Protein AF-A0AAP0G6P0-F1 (afdb_monomer_lite)

Foldseek 3Di:
DVLLVVLCVVPNCPFPCSQVSSVVSCLLQQVDAQQDKDWDWDDHPPGDIDIDIDGHHHRRDHDPDPDD

Organism: NCBI:txid2320716

Sequence (68 aa):
MEPSRMTLYRFSNTSNNSIWYELAYTEAKGRIRNKDRIWQIVFGSGFKCNSAVWMTLKTVKPVEEKNP

Structure (mmCIF, N/CA/C/O backbone):
data_AF-A0AAP0G6P0-F1
#
_entry.id   AF-A0AAP0G6P0-F1
#
loop_
_atom_site.group_PDB
_atom_site.id
_atom_site.type_symbol
_atom_site.label_atom_id
_atom_site.label_alt_id
_atom_site.label_comp_id
_atom_site.label_asym_id
_atom_site.label_entity_id
_atom_site.label_seq_id
_atom_site.pdbx_PDB_ins_code
_atom_site.Cartn_x
_atom_site.Cartn_y
_atom_site.Cartn_z
_atom_site.occupancy
_atom_site.B_iso_or_equiv
_atom_site.auth_seq_id
_atom_site.auth_comp_id
_atom_site.auth_asym_id
_atom_site.auth_atom_id
_atom_site.pdbx_PDB_model_num
ATOM 1 N N . MET A 1 1 ? -4.885 -10.127 -2.045 1.00 76.50 1 MET A N 1
ATOM 2 C CA . MET A 1 1 ? -4.588 -10.091 -3.497 1.00 76.50 1 MET A CA 1
ATOM 3 C C . MET A 1 1 ? -5.711 -9.476 -4.332 1.00 76.50 1 MET A C 1
ATOM 5 O O . MET A 1 1 ? -5.448 -8.998 -5.424 1.00 76.50 1 MET A O 1
ATOM 9 N N . GLU A 1 2 ? -6.953 -9.466 -3.844 1.00 93.56 2 GLU A N 1
ATOM 10 C CA . GLU A 1 2 ? -8.087 -8.907 -4.586 1.00 93.56 2 GLU A CA 1
ATOM 11 C C . GLU A 1 2 ? -7.988 -7.397 -4.928 1.00 93.56 2 GLU A C 1
ATOM 13 O O . GLU A 1 2 ? -8.332 -7.086 -6.066 1.00 93.56 2 GLU A O 1
ATOM 18 N N . PRO A 1 3 ? -7.422 -6.487 -4.097 1.00 93.00 3 PRO A N 1
ATOM 19 C CA . PRO A 1 3 ? -7.263 -5.078 -4.481 1.00 93.00 3 PRO A CA 1
ATOM 20 C C . PRO A 1 3 ? -6.480 -4.892 -5.784 1.00 93.00 3 PRO A C 1
ATOM 22 O O . PRO A 1 3 ? -6.984 -4.257 -6.700 1.00 93.00 3 PRO A O 1
ATOM 25 N N . SER A 1 4 ? -5.318 -5.540 -5.908 1.00 92.38 4 SER A N 1
ATOM 26 C CA . SER A 1 4 ? -4.470 -5.462 -7.105 1.00 92.38 4 SER A CA 1
ATOM 27 C C . SER A 1 4 ? -5.155 -6.006 -8.362 1.00 92.38 4 SER A C 1
ATOM 29 O O . SER A 1 4 ? -5.071 -5.418 -9.435 1.00 92.38 4 SER A O 1
ATOM 31 N N . ARG A 1 5 ? -5.913 -7.106 -8.243 1.00 94.06 5 ARG A N 1
ATOM 32 C CA . ARG 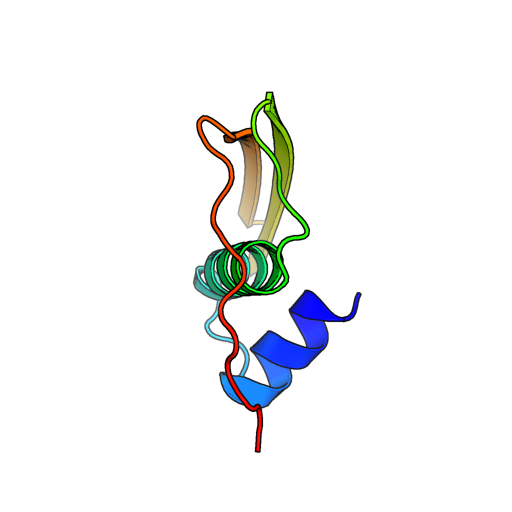A 1 5 ? -6.660 -7.664 -9.385 1.00 94.06 5 ARG A CA 1
ATOM 33 C C . ARG A 1 5 ? -7.799 -6.750 -9.821 1.00 94.06 5 ARG A C 1
ATOM 35 O O . ARG A 1 5 ? -8.009 -6.588 -11.017 1.00 94.06 5 ARG A O 1
ATOM 42 N N . MET A 1 6 ? -8.528 -6.170 -8.870 1.00 93.88 6 MET A N 1
ATOM 43 C CA . MET A 1 6 ? -9.678 -5.317 -9.168 1.00 93.88 6 MET A CA 1
ATOM 44 C C . MET A 1 6 ? -9.258 -3.977 -9.760 1.00 93.88 6 MET A C 1
ATOM 46 O O . MET A 1 6 ? -9.878 -3.514 -10.715 1.00 93.88 6 MET A O 1
ATOM 50 N N . THR A 1 7 ? -8.190 -3.370 -9.242 1.00 93.88 7 THR A N 1
ATOM 51 C CA . THR A 1 7 ? -7.652 -2.124 -9.798 1.00 93.88 7 THR A CA 1
ATOM 52 C C . THR A 1 7 ? -7.032 -2.352 -11.169 1.00 93.88 7 THR A C 1
ATOM 54 O O . THR A 1 7 ? -7.297 -1.565 -12.073 1.00 93.88 7 THR A O 1
ATOM 57 N N . LEU A 1 8 ? -6.305 -3.458 -11.369 1.00 94.38 8 LEU A N 1
ATOM 58 C CA . LEU A 1 8 ? -5.772 -3.832 -12.679 1.00 94.38 8 LEU A CA 1
ATOM 59 C C . LEU A 1 8 ? -6.891 -4.121 -13.689 1.00 94.38 8 LEU A C 1
ATOM 61 O O . LEU A 1 8 ? -6.809 -3.683 -14.829 1.00 94.38 8 LEU A O 1
ATOM 65 N N . TYR A 1 9 ? -7.950 -4.821 -13.281 1.00 94.19 9 TYR A N 1
ATOM 66 C CA . TYR A 1 9 ? -9.105 -5.082 -14.142 1.00 94.19 9 TYR A CA 1
ATOM 67 C C . TYR A 1 9 ? -9.831 -3.788 -14.540 1.00 94.19 9 TYR A C 1
ATOM 69 O O . TYR A 1 9 ? -10.154 -3.604 -15.709 1.00 94.19 9 TYR A O 1
ATOM 77 N N . ARG A 1 10 ? -10.060 -2.873 -13.586 1.00 92.50 10 ARG A N 1
ATOM 78 C CA . ARG A 1 10 ? -10.828 -1.637 -13.820 1.00 92.50 10 ARG A CA 1
ATOM 79 C C . ARG A 1 10 ? -10.025 -0.554 -14.544 1.00 92.50 10 ARG A C 1
ATOM 81 O O . ARG A 1 10 ? -10.598 0.177 -15.344 1.00 92.50 10 ARG A O 1
ATOM 88 N N . PHE A 1 11 ? -8.728 -0.432 -14.261 1.00 92.75 11 PHE A N 1
ATOM 89 C CA . PHE A 1 11 ? -7.905 0.700 -14.711 1.00 92.75 11 PHE A CA 1
ATOM 90 C C . PHE A 1 11 ? -6.663 0.301 -15.513 1.00 92.75 11 PHE A C 1
ATOM 92 O O . PHE A 1 11 ? -5.932 1.180 -15.965 1.00 92.75 11 PHE A O 1
ATOM 99 N N . SER A 1 12 ? -6.419 -0.998 -15.723 1.00 95.19 12 SER A N 1
ATOM 100 C CA . SER A 1 12 ? -5.152 -1.503 -16.266 1.00 95.19 12 SER A CA 1
ATOM 101 C C . SER A 1 12 ? -3.937 -1.079 -15.429 1.00 95.19 12 SER A C 1
ATOM 103 O O . SER A 1 12 ? -4.046 -0.538 -14.327 1.00 95.19 12 SER A O 1
ATOM 105 N N . ASN A 1 13 ? -2.739 -1.415 -15.909 1.00 92.62 13 ASN A N 1
ATOM 106 C CA . ASN A 1 13 ? -1.507 -1.013 -15.251 1.00 92.62 13 ASN A CA 1
ATOM 107 C C . ASN A 1 13 ? -1.251 0.473 -15.533 1.00 92.62 13 ASN A C 1
ATOM 109 O O . ASN A 1 13 ? -0.778 0.838 -16.608 1.00 92.62 13 ASN A O 1
ATOM 113 N N . THR A 1 14 ? -1.524 1.325 -14.545 1.00 93.88 14 THR A N 1
ATOM 114 C CA . THR A 1 14 ? -1.269 2.776 -14.616 1.00 93.88 14 THR A CA 1
ATOM 115 C C . THR A 1 14 ? 0.147 3.131 -14.148 1.00 93.88 14 THR A C 1
ATOM 117 O O . THR A 1 14 ? 0.409 4.228 -13.648 1.00 93.88 14 THR A O 1
ATOM 120 N N . SER A 1 15 ? 1.086 2.189 -14.305 1.00 91.25 15 SER A N 1
ATOM 121 C CA . SER A 1 15 ? 2.461 2.279 -13.821 1.00 91.25 15 SER A CA 1
ATOM 122 C C . SER A 1 15 ? 2.473 2.569 -12.312 1.00 91.25 15 SER A C 1
ATOM 124 O O . SER A 1 15 ? 1.708 1.966 -11.554 1.00 91.25 15 SER A O 1
ATOM 126 N N . ASN A 1 16 ? 3.313 3.501 -11.866 1.00 87.69 16 ASN A N 1
ATOM 127 C CA . ASN A 1 16 ? 3.509 3.849 -10.460 1.00 87.69 16 ASN A CA 1
ATOM 128 C C . ASN A 1 16 ? 2.224 4.291 -9.728 1.00 87.69 16 ASN A C 1
ATOM 130 O O . ASN A 1 16 ? 2.151 4.176 -8.508 1.00 87.69 16 ASN A O 1
ATOM 134 N N . ASN A 1 17 ? 1.193 4.760 -10.439 1.00 91.44 17 ASN A N 1
ATOM 135 C CA . ASN A 1 17 ? -0.053 5.196 -9.803 1.00 91.44 17 ASN A CA 1
ATOM 136 C C . ASN A 1 17 ? -0.933 4.028 -9.328 1.00 91.44 17 ASN A C 1
ATOM 138 O O . ASN A 1 17 ? -1.820 4.235 -8.500 1.00 91.44 17 ASN A O 1
ATOM 142 N N . SER A 1 18 ? -0.664 2.799 -9.782 1.00 93.12 18 SER A N 1
ATOM 143 C CA . SER A 1 18 ? -1.459 1.610 -9.442 1.00 93.12 18 SER A CA 1
ATOM 144 C C . SER A 1 18 ? -1.549 1.374 -7.929 1.00 93.12 18 SER A C 1
ATOM 146 O O . SER A 1 18 ? -2.607 1.002 -7.428 1.00 93.12 18 SER A O 1
ATOM 148 N N . ILE A 1 19 ? -0.488 1.685 -7.174 1.00 94.44 19 ILE A N 1
ATOM 149 C CA . ILE A 1 19 ? -0.458 1.503 -5.715 1.00 94.44 19 ILE A CA 1
ATOM 150 C C . ILE A 1 19 ? -1.434 2.425 -4.965 1.00 94.44 19 ILE A C 1
ATOM 152 O O . ILE A 1 19 ? -1.962 2.056 -3.914 1.00 94.44 19 ILE A O 1
ATOM 156 N N . TRP A 1 20 ? -1.720 3.607 -5.513 1.00 95.00 20 TRP A N 1
ATOM 157 C CA . TRP A 1 20 ? -2.695 4.536 -4.941 1.00 95.00 20 TRP A CA 1
ATOM 158 C C . TRP A 1 20 ? -4.123 4.082 -5.215 1.00 95.00 20 TRP A C 1
ATOM 160 O O . TRP A 1 20 ? -4.968 4.168 -4.328 1.00 95.00 20 TRP A O 1
ATOM 170 N N . TYR A 1 21 ? -4.382 3.523 -6.400 1.00 95.19 21 TYR A N 1
ATOM 171 C CA . TYR A 1 21 ? -5.668 2.894 -6.689 1.00 95.19 21 TYR A CA 1
ATOM 172 C C . TYR A 1 21 ? -5.912 1.672 -5.798 1.00 95.19 21 TYR A C 1
ATOM 174 O O . TYR A 1 21 ? -7.030 1.478 -5.328 1.00 95.19 21 TYR A O 1
ATOM 182 N N . GLU A 1 22 ? -4.882 0.870 -5.509 1.00 94.94 22 GLU A N 1
ATOM 183 C CA . GLU A 1 22 ? -4.991 -0.264 -4.577 1.00 94.94 22 GLU A CA 1
ATOM 184 C C . GLU A 1 22 ? -5.271 0.184 -3.139 1.00 94.94 22 GLU A C 1
ATOM 186 O O . GLU A 1 22 ? -6.090 -0.431 -2.444 1.00 94.94 22 GLU A O 1
ATOM 191 N N . LEU A 1 23 ? -4.637 1.276 -2.702 1.00 94.81 23 LEU A N 1
ATOM 192 C CA . LEU A 1 23 ? -4.917 1.889 -1.407 1.00 94.81 23 LEU A CA 1
ATOM 193 C C . LEU A 1 23 ? -6.364 2.391 -1.342 1.00 94.81 23 LEU A C 1
ATOM 195 O O . LEU A 1 23 ? -7.102 1.980 -0.448 1.00 94.81 23 LEU A O 1
ATOM 199 N N . ALA A 1 24 ? -6.793 3.182 -2.328 1.00 93.38 24 ALA A N 1
ATOM 200 C CA . ALA A 1 24 ? -8.151 3.720 -2.408 1.00 93.38 24 ALA A CA 1
ATOM 201 C C . ALA A 1 24 ? -9.209 2.607 -2.461 1.00 93.38 24 ALA A C 1
ATOM 203 O O . ALA A 1 24 ? -10.242 2.692 -1.802 1.00 93.38 24 ALA A O 1
ATOM 204 N N . TYR A 1 25 ? -8.937 1.520 -3.187 1.00 93.38 25 TYR A N 1
ATOM 205 C CA . TYR A 1 25 ? -9.800 0.341 -3.206 1.00 93.38 25 TYR A CA 1
ATOM 206 C C . TYR A 1 25 ? -9.937 -0.288 -1.812 1.00 93.38 25 TYR A C 1
ATOM 208 O O . TYR A 1 25 ? -11.032 -0.647 -1.372 1.00 93.38 25 TYR A O 1
ATOM 216 N N . THR A 1 26 ? -8.819 -0.416 -1.097 1.00 94.00 26 THR A N 1
ATOM 217 C CA . THR A 1 26 ? -8.781 -0.990 0.253 1.00 94.00 26 THR A CA 1
ATOM 218 C C . THR A 1 26 ? -9.520 -0.099 1.259 1.00 94.00 26 THR A C 1
ATOM 220 O O . THR A 1 26 ? -10.260 -0.615 2.103 1.00 94.00 26 THR A O 1
ATOM 223 N N . GLU A 1 27 ? -9.392 1.225 1.129 1.00 92.94 27 GLU A N 1
ATOM 224 C CA . GLU A 1 27 ? -10.156 2.208 1.905 1.00 92.94 27 GLU A CA 1
ATOM 225 C C . GLU A 1 27 ? -11.656 2.126 1.597 1.00 92.94 27 GLU A C 1
ATOM 227 O O . GLU A 1 27 ? -12.465 2.018 2.518 1.00 92.94 27 GLU A O 1
ATOM 232 N N . ALA A 1 28 ? -12.040 2.083 0.317 1.00 92.31 28 ALA A N 1
ATOM 233 C CA . ALA A 1 28 ? -13.436 2.008 -0.116 1.00 92.31 28 ALA A CA 1
ATOM 234 C C . ALA A 1 28 ? -14.136 0.722 0.350 1.00 92.31 28 ALA A C 1
ATOM 236 O O . ALA A 1 28 ? -15.326 0.743 0.658 1.00 92.31 28 ALA A O 1
ATOM 237 N N . LYS A 1 29 ? -13.400 -0.392 0.468 1.00 91.75 29 LYS A N 1
ATOM 238 C CA . LYS A 1 29 ? -13.900 -1.645 1.061 1.00 91.75 29 LYS A CA 1
ATOM 239 C C . LYS A 1 29 ? -13.945 -1.632 2.594 1.00 91.75 29 LYS A C 1
ATOM 241 O O . LYS A 1 29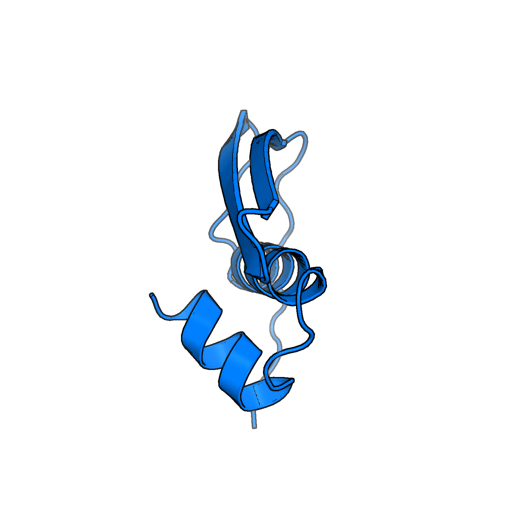 ? -14.284 -2.654 3.187 1.00 91.75 29 LYS A O 1
ATOM 246 N N . GLY A 1 30 ? -13.596 -0.520 3.243 1.00 92.38 30 GLY A N 1
ATOM 247 C CA . GLY A 1 30 ? -13.634 -0.376 4.701 1.00 92.38 30 GLY A CA 1
ATOM 248 C C . GLY A 1 30 ? -12.620 -1.260 5.429 1.00 92.38 30 GLY A C 1
ATOM 249 O O . GLY A 1 30 ? -12.829 -1.616 6.589 1.00 92.38 30 GLY A O 1
ATOM 250 N N . ARG A 1 31 ? -11.535 -1.657 4.750 1.00 92.81 31 ARG A N 1
ATOM 251 C CA . ARG A 1 31 ? -10.513 -2.562 5.304 1.00 92.81 31 ARG A CA 1
ATOM 252 C C . ARG A 1 31 ? -9.418 -1.835 6.086 1.00 92.81 31 ARG A C 1
ATOM 254 O O . ARG A 1 31 ? -8.556 -2.496 6.647 1.00 92.81 31 ARG A O 1
ATOM 261 N N . ILE A 1 32 ? -9.459 -0.504 6.114 1.00 94.81 32 ILE A N 1
ATOM 262 C CA . ILE A 1 32 ? -8.512 0.366 6.813 1.00 94.81 32 ILE A CA 1
ATOM 263 C C . ILE A 1 32 ? -9.255 1.136 7.910 1.00 94.81 32 ILE A C 1
ATOM 265 O O . ILE A 1 32 ? -10.298 1.747 7.664 1.00 94.81 32 ILE A O 1
ATOM 269 N N . ARG A 1 33 ? -8.712 1.118 9.128 1.00 94.50 33 ARG A N 1
ATOM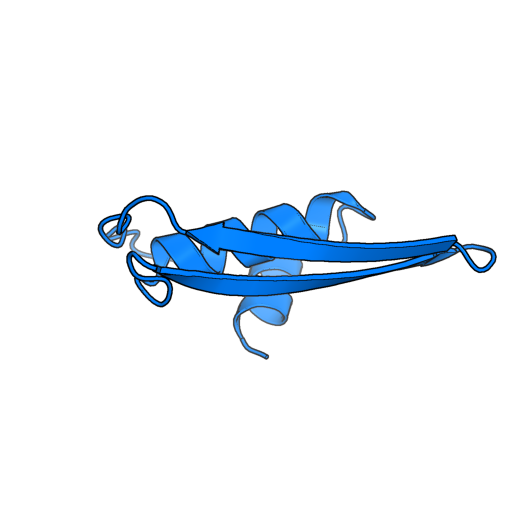 270 C CA . ARG A 1 33 ? -9.262 1.765 10.325 1.00 94.50 33 ARG A CA 1
ATOM 271 C C . ARG A 1 33 ? -8.281 2.778 10.912 1.00 94.50 33 ARG A C 1
ATOM 273 O O . ARG A 1 33 ? -7.086 2.767 10.632 1.00 94.50 33 ARG A O 1
ATOM 280 N N . ASN A 1 34 ? -8.804 3.681 11.738 1.00 96.44 34 ASN A N 1
ATOM 281 C CA . ASN A 1 34 ? -8.004 4.616 12.529 1.00 96.44 34 ASN A CA 1
ATOM 282 C C . ASN A 1 34 ? -6.887 3.870 13.290 1.00 96.44 34 ASN A C 1
ATOM 284 O O . ASN A 1 34 ? -7.162 2.840 13.903 1.00 96.44 34 ASN A O 1
ATOM 288 N N . LYS A 1 35 ? -5.663 4.419 13.260 1.00 96.31 35 LYS A N 1
ATOM 289 C CA . LYS A 1 35 ? -4.414 3.867 13.825 1.00 96.31 35 LYS A CA 1
ATOM 290 C C . LYS A 1 35 ? -3.831 2.642 13.118 1.00 96.31 35 LYS A C 1
ATOM 292 O O . LYS A 1 35 ? -2.767 2.182 13.539 1.00 96.31 35 LYS A O 1
ATOM 297 N N . ASP A 1 36 ? -4.433 2.155 12.034 1.00 96.88 36 ASP A N 1
ATOM 298 C CA . ASP A 1 36 ? -3.791 1.123 11.221 1.00 96.88 36 ASP A CA 1
ATOM 299 C C . ASP A 1 36 ? -2.487 1.647 10.613 1.00 96.88 36 ASP A C 1
ATOM 301 O O . ASP A 1 36 ? -2.345 2.832 10.291 1.00 96.88 36 ASP A O 1
ATOM 305 N N . ARG A 1 37 ? -1.521 0.741 10.454 1.00 96.81 37 ARG A N 1
ATOM 306 C CA . ARG A 1 37 ? -0.274 1.013 9.741 1.00 96.81 37 ARG A CA 1
ATOM 307 C C . ARG A 1 37 ? -0.301 0.306 8.402 1.00 96.81 37 ARG A C 1
ATOM 309 O O . ARG A 1 37 ? -0.519 -0.902 8.346 1.00 96.81 37 ARG A O 1
ATOM 316 N N . ILE A 1 38 ? -0.049 1.059 7.342 1.00 95.81 38 ILE A N 1
ATOM 317 C CA . ILE A 1 38 ? -0.069 0.562 5.970 1.00 95.81 38 ILE A CA 1
ATOM 318 C C . ILE A 1 38 ? 1.337 0.668 5.424 1.00 95.81 38 ILE A C 1
ATOM 320 O O . ILE A 1 38 ? 1.910 1.754 5.377 1.00 95.81 38 ILE A O 1
ATOM 324 N N . TRP A 1 39 ? 1.886 -0.459 4.998 1.00 96.69 39 TRP A N 1
ATOM 325 C CA . TRP A 1 39 ? 3.166 -0.484 4.319 1.00 96.69 39 TRP A CA 1
ATOM 326 C C . TRP A 1 39 ? 2.939 -0.598 2.817 1.00 96.69 39 TRP A C 1
ATOM 328 O O . TRP A 1 39 ? 2.355 -1.567 2.336 1.00 96.69 39 TRP A O 1
ATOM 338 N N . GLN A 1 40 ? 3.382 0.416 2.085 1.00 95.56 40 GLN A N 1
ATOM 339 C CA . GLN A 1 40 ? 3.390 0.432 0.633 1.00 95.56 40 GLN A CA 1
ATOM 340 C C . GLN A 1 40 ? 4.786 0.093 0.128 1.00 95.56 40 GLN A C 1
ATOM 342 O O . GLN A 1 40 ? 5.766 0.730 0.517 1.00 95.56 40 GLN A O 1
ATOM 347 N N . ILE A 1 41 ? 4.849 -0.889 -0.765 1.00 93.81 41 ILE A N 1
ATOM 348 C CA . ILE A 1 41 ? 6.064 -1.305 -1.459 1.00 93.81 41 ILE A CA 1
ATOM 349 C C . ILE A 1 41 ? 5.745 -1.295 -2.947 1.00 93.81 41 ILE A C 1
ATOM 351 O O . ILE A 1 41 ? 4.773 -1.919 -3.374 1.00 93.81 41 ILE A O 1
ATOM 355 N N . VAL A 1 42 ? 6.554 -0.594 -3.735 1.00 93.38 42 VAL A N 1
ATOM 356 C CA . VAL A 1 42 ? 6.386 -0.524 -5.188 1.00 93.38 42 VAL A CA 1
ATOM 357 C C . VAL A 1 42 ? 7.711 -0.761 -5.893 1.00 93.38 42 VAL A C 1
ATOM 359 O O . VAL A 1 42 ? 8.764 -0.303 -5.444 1.00 93.38 42 VAL A O 1
ATOM 362 N N . PHE A 1 43 ? 7.633 -1.463 -7.020 1.00 92.38 43 PHE A N 1
ATOM 363 C CA . PHE A 1 43 ? 8.742 -1.704 -7.931 1.00 92.38 43 PHE A CA 1
ATOM 364 C C . PHE A 1 43 ? 8.401 -1.155 -9.315 1.00 92.38 43 PHE A C 1
ATOM 366 O O . PHE A 1 43 ? 7.283 -1.313 -9.804 1.00 92.38 43 PHE A O 1
ATOM 373 N N . GLY A 1 44 ? 9.382 -0.516 -9.943 1.00 91.00 44 GLY A N 1
ATOM 374 C CA . GLY A 1 44 ? 9.315 -0.005 -11.305 1.00 91.00 44 GLY A CA 1
ATOM 375 C C . GLY A 1 44 ? 10.454 -0.546 -12.166 1.00 91.00 44 GLY A C 1
ATOM 376 O O . GLY A 1 44 ? 11.402 -1.162 -11.676 1.00 91.00 44 GLY A O 1
ATOM 377 N N . SER A 1 45 ? 10.372 -0.299 -13.473 1.00 91.31 45 SER A N 1
ATOM 378 C CA . SER A 1 45 ? 11.405 -0.715 -14.423 1.00 91.31 45 SER A CA 1
ATOM 379 C C . SER A 1 45 ? 12.776 -0.106 -14.094 1.00 91.31 45 SER A C 1
ATOM 381 O O . SER A 1 45 ? 12.877 1.020 -13.598 1.00 91.31 45 SER A O 1
ATOM 383 N N . GLY A 1 46 ? 13.844 -0.862 -14.375 1.00 86.88 46 GLY A N 1
ATOM 384 C CA . GLY A 1 46 ? 15.224 -0.405 -14.179 1.00 86.88 46 GLY A CA 1
ATOM 385 C C . GLY A 1 46 ? 15.645 -0.263 -12.711 1.00 86.88 46 GLY A C 1
ATOM 386 O O . GLY A 1 46 ? 16.343 0.690 -12.386 1.00 86.88 46 GLY A O 1
ATOM 387 N N . PHE A 1 47 ? 15.216 -1.184 -11.837 1.00 85.69 47 PHE A N 1
ATOM 388 C CA . PHE A 1 47 ? 15.574 -1.263 -10.403 1.00 85.69 47 PHE A CA 1
ATOM 389 C C . PHE A 1 47 ? 15.021 -0.158 -9.497 1.00 85.69 47 PHE A C 1
ATOM 391 O O . PHE A 1 47 ? 15.484 0.022 -8.372 1.00 85.69 47 PHE A O 1
ATOM 398 N N . LYS A 1 48 ? 13.998 0.571 -9.941 1.00 91.81 48 LYS A N 1
ATOM 399 C CA . LYS A 1 48 ? 13.343 1.568 -9.092 1.00 91.81 48 LYS A CA 1
ATOM 400 C C . LYS A 1 48 ? 12.506 0.858 -8.037 1.00 91.81 48 LYS A C 1
ATOM 402 O O . LYS A 1 48 ? 11.641 0.053 -8.377 1.00 91.81 48 LYS A O 1
ATOM 407 N N . CYS A 1 49 ? 12.733 1.183 -6.774 1.00 93.00 49 CYS A N 1
ATOM 408 C CA . CYS A 1 49 ? 11.909 0.718 -5.672 1.00 93.00 49 CYS A CA 1
ATOM 409 C C . CYS A 1 49 ? 11.586 1.875 -4.730 1.00 93.00 49 CYS A C 1
ATOM 411 O O . CYS A 1 49 ? 12.350 2.833 -4.604 1.00 93.00 49 CYS A O 1
ATOM 413 N N . ASN A 1 50 ? 10.427 1.794 -4.088 1.00 92.88 50 ASN A N 1
ATOM 414 C CA . ASN A 1 50 ? 10.058 2.695 -3.009 1.00 92.88 50 ASN A CA 1
ATOM 415 C C . ASN A 1 50 ? 9.326 1.907 -1.918 1.00 92.88 50 ASN A C 1
ATOM 417 O O . ASN A 1 5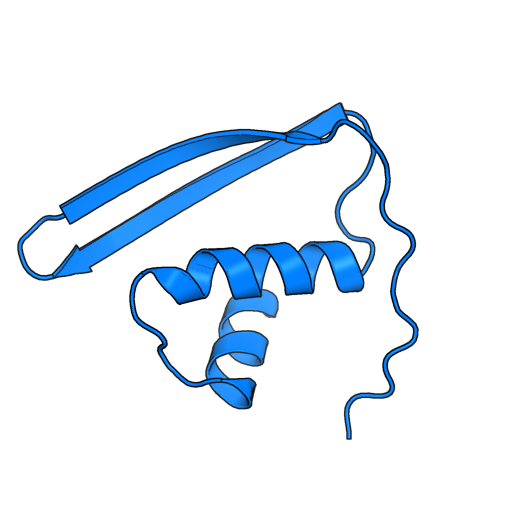0 ? 8.602 0.950 -2.203 1.00 92.88 50 ASN A O 1
ATOM 421 N N . SER A 1 51 ? 9.541 2.316 -0.673 1.00 95.38 51 SER A N 1
ATOM 422 C CA . SER A 1 51 ? 8.951 1.737 0.524 1.00 95.38 51 SER A CA 1
ATOM 423 C C . SER A 1 51 ? 8.543 2.864 1.466 1.00 95.38 51 SER A C 1
ATOM 425 O O . SER A 1 51 ? 9.393 3.628 1.921 1.00 95.38 51 SER A O 1
ATOM 427 N N . ALA A 1 52 ? 7.255 2.943 1.790 1.00 96.19 52 ALA A N 1
ATOM 428 C CA . ALA A 1 52 ? 6.706 3.955 2.688 1.00 96.19 52 ALA A CA 1
ATOM 429 C C . ALA A 1 52 ? 5.719 3.330 3.674 1.00 96.19 52 ALA A C 1
ATOM 431 O O . ALA A 1 52 ? 4.896 2.494 3.299 1.00 96.19 52 ALA A O 1
ATOM 432 N N . VAL A 1 53 ? 5.793 3.748 4.938 1.00 97.19 53 VAL A N 1
ATOM 433 C CA . VAL A 1 53 ? 4.842 3.341 5.977 1.00 97.19 53 VAL A CA 1
ATOM 434 C C . VAL A 1 53 ? 3.959 4.529 6.324 1.00 97.19 53 VAL A C 1
ATOM 436 O O . VAL A 1 53 ? 4.448 5.601 6.670 1.00 97.19 53 VAL A O 1
ATOM 439 N N . TRP A 1 54 ? 2.653 4.310 6.264 1.00 96.25 54 TRP A N 1
ATOM 440 C CA . TRP A 1 54 ? 1.622 5.290 6.569 1.00 96.25 54 TRP A CA 1
ATOM 441 C C . TRP A 1 54 ? 0.911 4.913 7.862 1.00 96.25 54 TRP A C 1
ATOM 443 O O . TRP A 1 54 ? 0.725 3.730 8.153 1.00 96.25 54 TRP A O 1
ATOM 453 N N . MET A 1 55 ? 0.483 5.920 8.621 1.00 96.75 55 MET A N 1
ATOM 454 C CA . MET A 1 55 ? -0.422 5.746 9.752 1.00 96.75 55 MET A CA 1
ATOM 455 C C . MET A 1 55 ? -1.775 6.350 9.401 1.00 96.75 55 MET A C 1
ATOM 457 O O . MET A 1 55 ? -1.873 7.529 9.058 1.00 96.75 55 MET A O 1
ATOM 461 N N . THR A 1 56 ? -2.825 5.550 9.517 1.00 96.62 56 THR A N 1
ATOM 462 C CA . THR A 1 56 ? -4.182 6.003 9.244 1.00 96.62 56 THR A CA 1
ATOM 463 C C . THR A 1 56 ? -4.667 6.924 10.359 1.00 96.62 56 THR A C 1
ATOM 46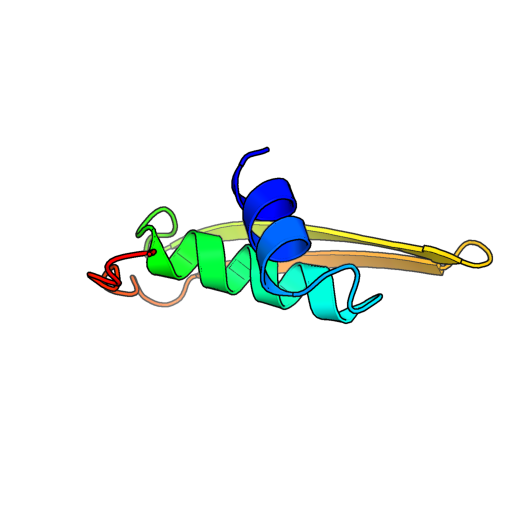5 O O . THR A 1 56 ? -4.822 6.511 11.508 1.00 96.62 56 THR A O 1
ATOM 468 N N . LEU A 1 57 ? -4.968 8.175 10.013 1.00 96.00 57 LEU A N 1
ATOM 469 C CA . LEU A 1 57 ? -5.407 9.189 10.979 1.00 96.00 57 LEU A CA 1
ATOM 470 C C . LEU A 1 57 ? -6.907 9.120 11.298 1.00 96.00 57 LEU A C 1
ATOM 472 O O . LEU A 1 57 ? -7.335 9.555 12.365 1.00 96.00 57 LEU A O 1
ATOM 476 N N . LYS A 1 58 ? -7.720 8.586 10.381 1.00 94.38 58 LYS A N 1
ATOM 477 C CA . LYS A 1 58 ? -9.176 8.462 10.532 1.00 94.38 58 LYS A CA 1
ATOM 478 C C . LYS A 1 58 ? -9.709 7.251 9.776 1.00 94.38 58 LYS A C 1
ATOM 480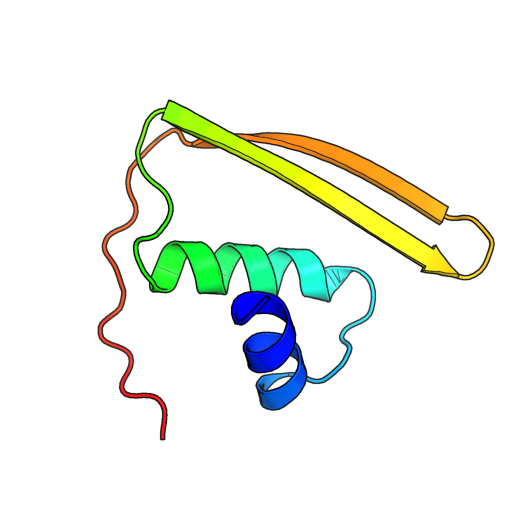 O O . LYS A 1 58 ? -9.175 6.893 8.736 1.00 94.38 58 LYS A O 1
ATOM 485 N N . THR A 1 59 ? -10.786 6.655 10.277 1.00 94.06 59 THR A N 1
ATOM 486 C CA . THR A 1 59 ? -11.501 5.599 9.550 1.00 94.06 59 THR A CA 1
ATOM 487 C C . THR A 1 59 ? -12.322 6.230 8.429 1.00 94.06 59 THR A C 1
ATOM 489 O O . THR A 1 59 ? -13.153 7.103 8.691 1.00 94.06 59 THR A O 1
ATOM 492 N N . VAL A 1 60 ? -12.105 5.788 7.192 1.00 90.00 60 VAL A N 1
ATOM 493 C CA . VAL A 1 60 ? -12.936 6.162 6.042 1.00 90.00 60 VAL A CA 1
ATOM 494 C C . VAL A 1 60 ? -14.140 5.223 6.001 1.00 90.00 60 VAL A C 1
ATOM 496 O O . VAL A 1 60 ? -13.989 4.009 6.139 1.00 90.00 60 VAL A O 1
ATOM 499 N N . LYS A 1 61 ? -15.353 5.776 5.875 1.00 88.69 61 LYS A N 1
ATOM 500 C CA . LYS A 1 61 ? -16.555 4.947 5.729 1.00 88.69 61 LYS A CA 1
ATOM 501 C C . LYS A 1 61 ? -16.508 4.246 4.366 1.00 88.69 61 LYS A C 1
ATOM 503 O O . LYS A 1 61 ? -16.189 4.918 3.384 1.00 88.69 61 LYS A O 1
ATOM 508 N N . PRO A 1 62 ? -16.817 2.941 4.296 1.00 87.44 62 PRO A N 1
ATOM 509 C CA . PRO A 1 62 ? -16.846 2.235 3.026 1.00 87.44 62 PRO A CA 1
ATOM 510 C C . PRO A 1 62 ? -17.854 2.893 2.085 1.00 87.44 62 PRO A C 1
ATOM 512 O O . PRO A 1 62 ? -18.922 3.335 2.513 1.00 87.44 62 PRO A O 1
ATOM 515 N N . VAL A 1 63 ? -17.497 2.962 0.807 1.00 81.81 63 VAL A N 1
ATOM 516 C CA . VAL A 1 63 ? -18.406 3.447 -0.230 1.00 81.81 63 VAL A CA 1
ATOM 517 C C . VAL A 1 63 ? -19.254 2.260 -0.663 1.00 81.81 63 VAL A C 1
ATOM 519 O O . VAL A 1 63 ? -18.714 1.233 -1.079 1.00 81.81 63 VAL A O 1
ATOM 522 N N . GLU A 1 64 ? -20.578 2.389 -0.585 1.00 70.69 64 GLU A N 1
ATOM 523 C CA . GLU A 1 64 ? -21.512 1.442 -1.204 1.00 70.69 64 GLU A CA 1
ATOM 524 C C . GLU A 1 64 ? -21.516 1.642 -2.729 1.00 70.69 64 GLU A C 1
ATOM 526 O O . GLU A 1 64 ? -22.513 2.015 -3.340 1.00 70.69 64 GLU A O 1
ATOM 531 N N . GLU A 1 65 ? -20.365 1.444 -3.370 1.00 66.31 65 GLU A N 1
ATOM 532 C CA . GLU A 1 65 ? -20.287 1.420 -4.826 1.00 66.31 65 GLU A CA 1
ATOM 533 C C . GLU A 1 65 ? -20.788 0.044 -5.290 1.00 66.31 65 GLU A C 1
ATOM 535 O O . GLU A 1 65 ? -20.155 -0.989 -5.038 1.00 66.31 65 GLU A O 1
ATOM 540 N N . LYS A 1 66 ? -21.945 0.017 -5.963 1.00 56.53 66 LYS A N 1
ATOM 541 C CA . LYS A 1 66 ? -22.357 -1.140 -6.763 1.00 56.53 66 LYS A CA 1
ATOM 542 C C . LYS A 1 66 ? -21.385 -1.237 -7.937 1.00 56.53 66 LYS A C 1
ATOM 544 O O . LYS A 1 66 ? -21.540 -0.523 -8.922 1.00 56.53 66 LYS A O 1
ATOM 549 N N . ASN A 1 67 ? -20.359 -2.078 -7.806 1.00 52.19 67 ASN A N 1
ATOM 550 C CA . ASN A 1 67 ? -19.586 -2.521 -8.965 1.00 52.19 67 ASN A CA 1
ATOM 551 C C . ASN A 1 67 ? -20.582 -3.118 -9.981 1.00 52.19 67 ASN A C 1
ATOM 553 O O . ASN A 1 67 ? -21.395 -3.945 -9.554 1.00 52.19 67 ASN A O 1
ATOM 557 N N . PRO A 1 68 ? -20.563 -2.703 -11.260 1.00 54.47 68 PRO A N 1
ATOM 558 C CA . PRO A 1 68 ? -21.283 -3.419 -12.308 1.00 54.47 68 PRO A CA 1
ATOM 559 C C . PRO A 1 68 ? -20.777 -4.860 -12.454 1.00 54.47 68 PRO A C 1
ATOM 561 O O . PRO A 1 68 ? -19.614 -5.133 -12.062 1.00 54.47 68 PRO A O 1
#

pLDDT: mean 90.6, std 9.46, range [52.19, 97.19]

InterPro domains:
  IPR012392 Very-long-chain 3-ketoacyl-CoA synthase [PTHR31561] (1-64)
  IPR016039 Thiolase-like [G3DSA:3.40.47.10] (1-55)
  IPR016039 Thiolase-like [SSF53901] (1-54)

Secondary structure (DSSP, 8-state):
-HHHHHHHHHH---GGGHHHHHHHHHHHTT---TT-EEEEEEEETTTEEEEEEEE--SPPPPP-----

Radius of gyration: 12.98 Å; chains: 1; bounding box: 38×19×30 Å